Protein AF-A0A7K3LPP0-F1 (afdb_monomer_lite)

Organism: NCBI:txid89051

Radius of gyration: 18.56 Å; chains: 1; bounding box: 40×46×51 Å

Foldseek 3Di:
DALQLDDDDDDDDDDDDDPPDDDDDPLPDDPVNVVVLVVLCVVLVVPPPPVLVVLVVQLVVLVVVLVVLVPDDVVSDDPQCVNLSSLVNLVSSLSNLVSSLVSLCVSCPVLLPDPPVDPPSVVSNCSNVCSVVSCPPSAHNVRSVVCCCCRRVVHDDD

Sequence (158 aa):
MAMMICEERVASPDDGSRATGARGESVPFTPASTERLLALIRRLDGESDPVLRPHIARVVAAITALRAVSALTPGSWTHDLEPVAGSVGALVMTRAADAVADLAAAVLGDHAVIDFGDPDTIAWSEFILGVPVLHVVGCTDEFAHAAIAGRGLGLSQR

Structure (mmCIF, N/CA/C/O backbone):
data_AF-A0A7K3LPP0-F1
#
_entry.id   AF-A0A7K3LPP0-F1
#
loop_
_atom_site.group_PDB
_atom_site.id
_atom_site.type_symbol
_atom_site.label_atom_id
_atom_site.label_alt_id
_atom_site.label_comp_id
_atom_site.label_asym_id
_atom_site.label_entity_id
_atom_site.label_seq_id
_atom_site.pdbx_PDB_ins_code
_atom_site.Cartn_x
_atom_site.Cartn_y
_atom_site.Cartn_z
_atom_site.occupancy
_atom_site.B_iso_or_equiv
_atom_site.auth_seq_id
_atom_site.auth_comp_id
_atom_site.auth_asym_id
_atom_site.auth_atom_id
_atom_site.pdbx_PDB_model_num
ATOM 1 N N . MET A 1 1 ? 19.147 8.772 -1.586 1.00 28.00 1 MET A N 1
ATOM 2 C CA . MET A 1 1 ? 19.039 8.759 -3.058 1.00 28.00 1 MET A CA 1
ATOM 3 C C . MET A 1 1 ? 17.569 8.975 -3.371 1.00 28.00 1 MET A C 1
ATOM 5 O O . MET A 1 1 ? 16.772 8.116 -3.028 1.00 28.00 1 MET A O 1
ATOM 9 N N . ALA A 1 2 ? 17.193 10.182 -3.802 1.00 31.73 2 ALA A N 1
ATOM 10 C CA . ALA A 1 2 ? 15.795 10.543 -4.031 1.00 31.73 2 ALA A CA 1
ATOM 11 C C . ALA A 1 2 ? 15.280 9.775 -5.253 1.00 31.73 2 ALA A C 1
ATOM 13 O O . ALA A 1 2 ? 15.896 9.845 -6.315 1.00 31.73 2 ALA A O 1
ATOM 14 N N . MET A 1 3 ? 14.199 9.013 -5.084 1.00 37.81 3 MET A N 1
ATOM 15 C CA . MET A 1 3 ? 13.543 8.310 -6.180 1.00 37.81 3 MET A CA 1
ATOM 16 C C . MET A 1 3 ? 12.934 9.372 -7.100 1.00 37.81 3 MET A C 1
ATOM 18 O O . MET A 1 3 ? 11.985 10.057 -6.733 1.00 37.81 3 MET A O 1
ATOM 22 N N . MET A 1 4 ? 13.576 9.586 -8.246 1.00 42.19 4 MET A N 1
ATOM 23 C CA . MET A 1 4 ? 13.161 10.517 -9.288 1.00 42.19 4 MET A CA 1
ATOM 24 C C . MET A 1 4 ? 11.904 9.942 -9.942 1.00 42.19 4 MET A C 1
ATOM 26 O O . MET A 1 4 ? 11.967 8.958 -10.679 1.00 42.19 4 MET A O 1
ATOM 30 N N . ILE A 1 5 ? 10.748 10.493 -9.580 1.00 48.41 5 ILE A N 1
ATOM 31 C CA . ILE A 1 5 ? 9.448 10.063 -10.089 1.00 48.41 5 ILE A CA 1
ATOM 32 C C . ILE A 1 5 ? 9.335 10.612 -11.519 1.00 48.41 5 ILE A C 1
ATOM 34 O O . ILE A 1 5 ? 9.046 11.784 -11.710 1.00 48.41 5 ILE A O 1
ATOM 38 N N . CYS A 1 6 ? 9.648 9.751 -12.493 1.00 38.41 6 CYS A N 1
ATOM 39 C CA . CYS A 1 6 ? 9.496 9.932 -13.943 1.00 38.41 6 CYS A CA 1
ATOM 40 C C . CYS A 1 6 ? 10.299 11.072 -14.607 1.00 38.41 6 CYS A C 1
ATOM 42 O O . CYS A 1 6 ? 9.852 12.209 -14.679 1.00 38.41 6 CYS A O 1
ATOM 44 N N . GLU A 1 7 ? 11.454 10.751 -15.210 1.00 41.62 7 GLU A N 1
ATOM 45 C CA . GLU A 1 7 ? 12.106 11.644 -16.185 1.00 41.62 7 GLU A CA 1
ATOM 46 C C . GLU A 1 7 ? 11.516 11.431 -17.595 1.00 41.62 7 GLU A C 1
ATOM 48 O O . GLU A 1 7 ? 11.631 10.351 -18.181 1.00 41.62 7 GLU A O 1
ATOM 53 N N . GLU A 1 8 ? 10.929 12.492 -18.150 1.00 34.25 8 GLU A N 1
ATOM 54 C CA . GLU A 1 8 ? 10.811 12.739 -19.587 1.00 34.25 8 GLU A CA 1
ATOM 55 C C . GLU A 1 8 ? 11.900 13.758 -19.950 1.00 34.25 8 GLU A C 1
ATOM 57 O O . GLU A 1 8 ? 11.869 14.907 -19.512 1.00 34.25 8 GLU A O 1
ATOM 62 N N . ARG A 1 9 ? 12.922 13.338 -20.702 1.00 32.38 9 ARG A N 1
ATOM 63 C CA . ARG A 1 9 ? 13.971 14.248 -21.178 1.00 32.38 9 ARG A CA 1
ATOM 64 C C . ARG A 1 9 ? 13.560 14.829 -22.529 1.00 32.38 9 ARG A C 1
ATOM 66 O O . ARG A 1 9 ? 13.818 14.224 -23.566 1.00 32.38 9 ARG A O 1
ATOM 73 N N . VAL A 1 10 ? 12.984 16.028 -22.513 1.00 28.64 10 VAL A N 1
ATOM 74 C CA . VAL A 1 10 ? 12.969 16.944 -23.665 1.00 28.64 10 VAL A CA 1
ATOM 75 C C . VAL A 1 10 ? 13.752 18.198 -23.268 1.00 28.64 10 VAL A C 1
ATOM 77 O O . VAL A 1 10 ? 13.567 18.735 -22.181 1.00 28.64 10 VAL A O 1
ATOM 80 N N . ALA A 1 11 ? 14.703 18.615 -24.104 1.00 26.94 11 ALA A N 1
ATOM 81 C CA . ALA A 1 11 ? 15.704 19.626 -23.767 1.00 26.94 11 ALA A CA 1
ATOM 82 C C . ALA A 1 11 ? 15.381 21.051 -24.278 1.00 26.94 11 ALA A C 1
ATOM 84 O O . ALA A 1 11 ? 14.945 21.201 -25.418 1.00 26.94 11 ALA A O 1
ATOM 85 N N . SER A 1 12 ? 15.827 22.048 -23.482 1.00 25.77 12 SER A N 1
ATOM 86 C CA . SER A 1 12 ? 16.321 23.414 -23.832 1.00 25.77 12 SER A CA 1
ATOM 87 C C . SER A 1 12 ? 15.333 24.612 -23.806 1.00 25.77 12 SER A C 1
ATOM 89 O O . SER A 1 12 ? 14.141 24.396 -23.992 1.00 25.77 12 SER A O 1
ATOM 91 N N . PRO A 1 13 ? 15.809 25.885 -23.715 1.00 38.78 13 PRO A N 1
ATOM 92 C CA . PRO A 1 13 ? 16.423 26.581 -22.567 1.00 38.78 13 PRO A CA 1
ATOM 93 C C . PRO A 1 13 ? 15.629 27.858 -22.148 1.00 38.78 13 PRO A C 1
ATOM 95 O O . PRO A 1 13 ? 14.726 28.280 -22.856 1.00 38.78 13 PRO A O 1
ATOM 98 N N . ASP A 1 14 ? 16.029 28.492 -21.036 1.00 28.39 14 ASP A N 1
ATOM 99 C CA . ASP A 1 14 ? 15.500 29.740 -20.432 1.00 28.39 14 ASP A CA 1
ATOM 100 C C . ASP A 1 14 ? 14.102 29.692 -19.777 1.00 28.39 14 ASP A C 1
ATOM 102 O O . ASP A 1 14 ? 13.076 29.605 -20.437 1.00 28.39 14 ASP A O 1
ATOM 106 N N . ASP A 1 15 ? 14.066 29.814 -18.443 1.00 26.09 15 ASP A N 1
ATOM 107 C CA . ASP A 1 15 ? 13.510 30.981 -17.727 1.00 26.09 15 ASP A CA 1
ATOM 108 C C . ASP A 1 15 ? 13.587 30.744 -16.204 1.00 26.09 15 ASP A C 1
ATOM 110 O O . ASP A 1 15 ? 13.290 29.668 -15.675 1.0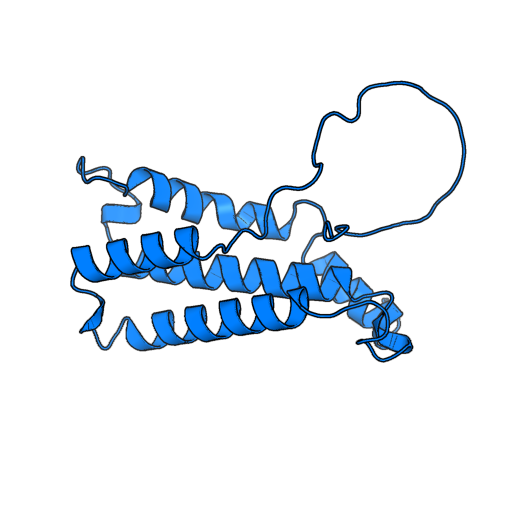0 26.09 15 ASP A O 1
ATOM 114 N N . GLY A 1 16 ? 14.034 31.762 -15.477 1.00 33.41 16 GLY A N 1
ATOM 115 C CA . GLY A 1 16 ? 14.128 31.749 -14.031 1.00 33.41 16 GLY A CA 1
ATOM 116 C C . GLY A 1 16 ? 12.773 32.010 -13.385 1.00 33.41 16 GLY A C 1
ATOM 117 O O . GLY A 1 16 ? 12.356 33.153 -13.252 1.00 33.41 16 GLY A O 1
ATOM 118 N N . SER A 1 17 ? 12.132 30.982 -12.833 1.00 26.88 17 SER A N 1
ATOM 119 C CA . SER A 1 17 ? 11.244 31.171 -11.680 1.00 26.88 17 SER A CA 1
ATOM 120 C C . SER A 1 17 ? 10.814 29.866 -11.025 1.00 26.88 17 SER A C 1
ATOM 122 O O . SER A 1 17 ? 10.214 29.002 -11.644 1.00 26.88 17 SER A O 1
ATOM 124 N N . ARG A 1 18 ? 11.052 29.811 -9.709 1.00 29.83 18 ARG A N 1
ATOM 125 C CA . ARG A 1 18 ? 10.233 29.126 -8.696 1.00 29.83 18 ARG A CA 1
ATOM 126 C C . ARG A 1 18 ? 9.806 27.684 -9.010 1.00 29.83 18 ARG A C 1
ATOM 128 O O . ARG A 1 18 ? 8.638 27.414 -9.253 1.00 29.83 18 ARG A O 1
ATOM 135 N N . ALA A 1 19 ? 10.721 26.745 -8.788 1.00 28.23 19 ALA A N 1
ATOM 136 C CA . ALA A 1 19 ? 10.367 25.371 -8.432 1.00 28.23 19 ALA A CA 1
ATOM 137 C C . ALA A 1 19 ? 10.707 25.120 -6.953 1.00 28.23 19 ALA A C 1
ATOM 139 O O . ALA A 1 19 ? 11.681 24.449 -6.615 1.00 28.23 19 ALA A O 1
ATOM 140 N N . THR A 1 20 ? 9.909 25.709 -6.058 1.00 28.50 20 THR A N 1
ATOM 141 C CA . THR A 1 20 ? 9.802 25.239 -4.672 1.00 28.50 20 THR A CA 1
ATOM 142 C C . THR A 1 20 ? 8.625 24.275 -4.632 1.00 28.50 20 THR A C 1
ATOM 144 O O . THR A 1 20 ? 7.484 24.691 -4.470 1.00 28.50 20 THR A O 1
ATOM 147 N N . GLY A 1 21 ? 8.895 22.993 -4.842 1.00 27.25 21 GLY A N 1
ATOM 148 C CA . GLY A 1 21 ? 7.895 21.935 -4.749 1.00 27.25 21 GLY A CA 1
ATOM 149 C C . GLY A 1 21 ? 8.521 20.600 -5.124 1.00 27.25 21 GLY A C 1
ATOM 150 O O . GLY A 1 21 ? 9.079 20.474 -6.205 1.00 27.25 21 GLY A O 1
ATOM 151 N N . ALA A 1 22 ? 8.461 19.635 -4.207 1.00 30.73 22 ALA A N 1
ATOM 152 C CA . ALA A 1 22 ? 8.915 18.252 -4.365 1.00 30.73 22 ALA A CA 1
ATOM 153 C C . ALA A 1 22 ? 10.437 18.036 -4.523 1.00 30.73 22 ALA A C 1
ATOM 155 O O . ALA A 1 22 ? 10.919 17.445 -5.487 1.00 30.73 22 ALA A O 1
ATOM 156 N N . ARG A 1 23 ? 11.219 18.428 -3.508 1.00 27.25 23 ARG A N 1
ATOM 157 C CA . ARG A 1 23 ? 12.529 17.804 -3.253 1.00 27.25 23 ARG A CA 1
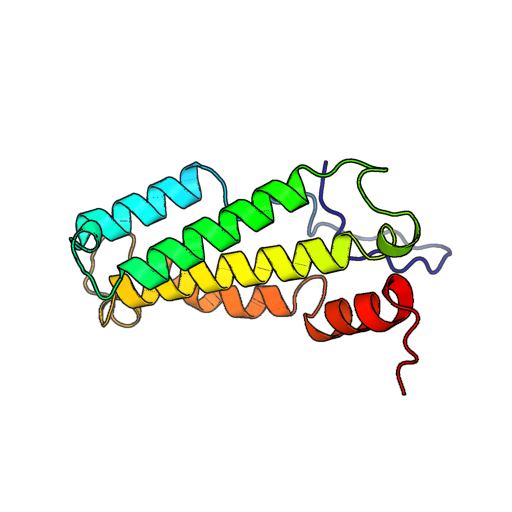ATOM 158 C C . ARG A 1 23 ? 12.439 16.901 -2.022 1.00 27.25 23 ARG A C 1
ATOM 160 O O . ARG A 1 23 ? 12.530 17.386 -0.905 1.00 27.25 23 ARG A O 1
ATOM 167 N N . GLY A 1 24 ? 12.336 15.593 -2.257 1.00 28.86 24 GLY A N 1
ATOM 168 C CA . GLY A 1 24 ? 12.842 14.573 -1.332 1.00 28.86 24 GLY A CA 1
ATOM 169 C C . GLY A 1 24 ? 12.018 14.292 -0.078 1.00 28.86 24 GLY A C 1
ATOM 170 O O . GLY A 1 24 ? 12.596 14.221 1.004 1.00 28.86 24 GLY A O 1
ATOM 171 N N . GLU A 1 25 ? 10.712 14.068 -0.207 1.00 35.78 25 GLU A N 1
ATOM 172 C CA . GLU A 1 25 ? 9.955 13.477 0.896 1.00 35.78 25 GLU A CA 1
ATOM 173 C C . GLU A 1 25 ? 10.295 11.982 1.000 1.00 35.78 25 GLU A C 1
ATOM 175 O O . GLU A 1 25 ? 10.376 11.261 0.003 1.00 35.78 25 GLU A O 1
ATOM 180 N N . SER A 1 26 ? 10.627 11.555 2.216 1.00 37.62 26 SER A N 1
ATOM 181 C CA . SER A 1 26 ? 10.983 10.185 2.583 1.00 37.62 26 SER A CA 1
ATOM 182 C C . SER A 1 26 ? 9.993 9.167 2.023 1.00 37.62 26 SER A C 1
ATOM 184 O O . SER A 1 26 ? 8.805 9.459 1.935 1.00 37.62 26 SER A O 1
ATOM 186 N N . VAL A 1 27 ? 10.468 7.951 1.728 1.00 49.53 27 VAL A N 1
ATOM 187 C CA . VAL A 1 27 ? 9.608 6.789 1.444 1.00 49.53 27 VAL A CA 1
ATOM 188 C C . VAL A 1 27 ? 8.398 6.814 2.397 1.00 49.53 27 VAL A C 1
ATOM 190 O O . VAL A 1 27 ? 8.628 6.864 3.609 1.00 49.53 27 VAL A O 1
ATOM 193 N N . PRO A 1 28 ? 7.143 6.776 1.902 1.00 60.25 28 PRO A N 1
ATOM 194 C CA . PRO A 1 28 ? 5.946 6.984 2.734 1.00 60.25 28 PRO A CA 1
ATOM 195 C C . PRO A 1 28 ? 5.789 5.958 3.873 1.00 60.25 28 PRO A C 1
ATOM 197 O O . PRO A 1 28 ? 5.029 6.156 4.819 1.00 60.25 28 PRO A O 1
ATOM 200 N N . PHE A 1 29 ? 6.577 4.882 3.844 1.00 74.50 29 PHE A N 1
ATOM 201 C CA . PHE A 1 29 ? 6.546 3.792 4.809 1.00 74.50 29 PHE A CA 1
ATOM 202 C C . PHE A 1 29 ? 7.891 3.648 5.528 1.00 74.50 29 PHE A C 1
ATOM 204 O O . PHE A 1 29 ? 8.731 2.807 5.196 1.00 74.50 29 PHE A O 1
ATOM 211 N N . THR A 1 30 ? 8.086 4.493 6.540 1.00 79.50 30 THR A N 1
ATOM 212 C CA . THR A 1 30 ? 9.214 4.417 7.481 1.00 79.50 30 THR A CA 1
ATOM 213 C C . THR A 1 30 ? 8.931 3.397 8.596 1.00 79.50 30 THR A C 1
ATOM 215 O O . THR A 1 30 ? 7.775 3.002 8.779 1.00 79.50 30 THR A O 1
ATOM 218 N N . PRO A 1 31 ? 9.942 2.977 9.387 1.00 83.75 31 PRO A N 1
ATOM 219 C CA . PRO A 1 31 ? 9.704 2.194 10.601 1.00 83.75 31 PRO A CA 1
ATOM 220 C C . PRO A 1 31 ? 8.664 2.836 11.533 1.00 83.75 31 PRO A C 1
ATOM 222 O O . PRO A 1 31 ? 7.757 2.149 11.995 1.00 83.75 31 PRO A O 1
ATOM 225 N N . ALA A 1 32 ? 8.708 4.162 11.697 1.00 85.25 32 ALA A N 1
ATOM 226 C CA . ALA A 1 32 ? 7.741 4.901 12.506 1.00 85.25 32 ALA A CA 1
ATOM 227 C C . ALA A 1 32 ? 6.306 4.796 11.955 1.00 85.25 32 ALA A C 1
ATOM 229 O O . ALA A 1 32 ? 5.364 4.593 12.720 1.00 85.25 32 ALA A O 1
ATOM 230 N N . SER A 1 33 ? 6.124 4.861 10.628 1.00 83.44 33 SER A N 1
ATOM 231 C CA . SER A 1 33 ? 4.810 4.658 9.996 1.00 83.44 33 SER A CA 1
ATOM 232 C C . SER A 1 33 ? 4.267 3.250 10.281 1.00 83.44 33 SER A C 1
ATOM 234 O O . SER A 1 33 ? 3.091 3.086 10.604 1.00 83.44 33 SER A O 1
ATOM 236 N N . THR A 1 34 ? 5.129 2.226 10.214 1.00 89.12 34 THR A N 1
ATOM 237 C CA . THR A 1 34 ? 4.732 0.840 10.520 1.00 89.12 34 THR A CA 1
ATOM 238 C C . THR A 1 34 ? 4.433 0.612 12.001 1.00 89.12 34 THR A C 1
ATOM 240 O O . THR A 1 34 ? 3.517 -0.139 12.327 1.00 89.12 34 THR A O 1
ATOM 243 N N . GLU A 1 35 ? 5.150 1.285 12.901 1.00 91.31 35 GLU A N 1
ATOM 244 C CA . GLU A 1 35 ? 4.884 1.242 14.343 1.00 91.31 35 GLU A CA 1
ATOM 245 C C . GLU A 1 35 ? 3.544 1.896 14.691 1.00 91.31 35 GLU A C 1
ATOM 247 O O . GLU A 1 35 ? 2.791 1.347 15.495 1.00 91.31 35 GLU A O 1
ATOM 252 N N . ARG A 1 36 ? 3.201 3.016 14.039 1.00 90.50 36 ARG A N 1
ATOM 253 C CA . ARG A 1 36 ? 1.897 3.674 14.216 1.00 90.50 36 ARG A CA 1
ATOM 254 C C . ARG A 1 36 ? 0.741 2.769 13.785 1.00 90.50 36 ARG A C 1
ATOM 256 O O . ARG A 1 36 ? -0.251 2.674 14.501 1.00 90.50 36 ARG A O 1
ATOM 263 N N . LEU A 1 37 ? 0.880 2.063 12.658 1.00 92.31 37 LEU A N 1
ATOM 264 C CA . LEU A 1 37 ? -0.124 1.096 12.196 1.00 92.31 37 LEU A CA 1
ATOM 265 C C . LEU A 1 37 ? -0.293 -0.061 13.188 1.00 92.31 37 LEU A C 1
ATOM 267 O O . LEU A 1 37 ? -1.411 -0.438 13.525 1.00 92.31 37 LEU A O 1
ATOM 271 N N . LEU A 1 38 ? 0.816 -0.600 13.699 1.00 93.50 38 LEU A N 1
ATOM 272 C CA . LEU A 1 38 ? 0.782 -1.651 14.714 1.00 93.50 38 LEU A CA 1
ATOM 273 C C . LEU A 1 38 ? 0.110 -1.173 16.009 1.00 93.50 38 LEU A C 1
ATOM 275 O O . LEU A 1 38 ? -0.663 -1.918 16.611 1.00 93.50 38 LEU A O 1
ATOM 279 N N . ALA A 1 39 ? 0.373 0.068 16.426 1.00 92.44 39 ALA A N 1
ATOM 280 C CA . ALA A 1 39 ? -0.274 0.668 17.586 1.00 92.44 39 ALA A CA 1
ATOM 281 C C . ALA A 1 39 ? -1.796 0.787 17.398 1.00 92.44 39 ALA A C 1
ATOM 283 O O . ALA A 1 39 ? -2.538 0.464 18.326 1.00 92.44 39 ALA A O 1
ATOM 284 N N . LEU A 1 40 ? -2.263 1.172 16.202 1.00 91.81 40 LEU A N 1
ATOM 285 C CA . LEU A 1 40 ? -3.690 1.190 15.863 1.00 91.81 40 LEU A CA 1
ATOM 286 C C . LEU A 1 40 ? -4.312 -0.211 15.970 1.00 91.81 40 LEU A C 1
ATOM 288 O O . LEU A 1 40 ? -5.313 -0.376 16.665 1.00 91.81 40 LEU A O 1
ATOM 29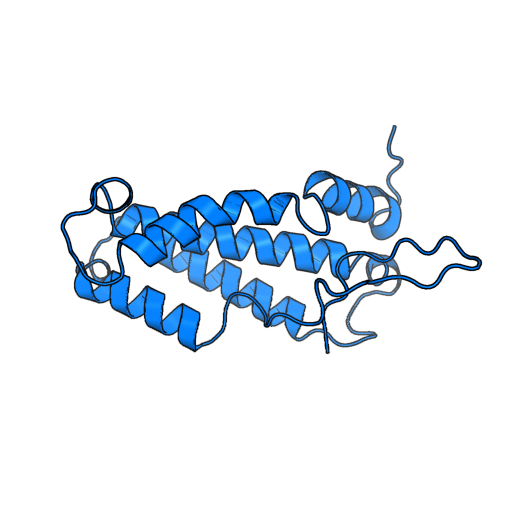2 N N . ILE A 1 41 ? -3.692 -1.214 15.333 1.00 93.88 41 ILE A N 1
ATOM 293 C CA . ILE A 1 41 ? -4.172 -2.607 15.335 1.00 93.88 41 ILE A CA 1
ATOM 294 C C . ILE A 1 41 ? -4.289 -3.136 16.767 1.00 93.88 41 ILE A C 1
ATOM 296 O O . ILE A 1 41 ? -5.300 -3.735 17.117 1.00 93.88 41 ILE A O 1
ATOM 300 N N . ARG A 1 42 ? -3.281 -2.896 17.610 1.00 93.12 42 ARG A N 1
ATOM 301 C CA . ARG A 1 42 ? -3.285 -3.335 19.015 1.00 93.12 42 ARG A CA 1
ATOM 302 C C . ARG A 1 42 ? -4.343 -2.643 19.848 1.00 93.12 42 ARG A C 1
ATOM 304 O O . ARG A 1 42 ? -5.006 -3.293 20.642 1.00 93.12 42 ARG A O 1
ATOM 311 N N . ARG A 1 43 ? -4.478 -1.326 19.690 1.00 90.50 43 ARG A N 1
ATOM 312 C CA . ARG A 1 43 ? -5.429 -0.528 20.468 1.00 90.50 43 ARG A CA 1
ATOM 313 C C . ARG A 1 43 ? -6.874 -0.975 20.249 1.00 90.50 43 ARG A C 1
ATOM 315 O O . ARG A 1 43 ? -7.679 -0.835 21.159 1.00 90.50 43 ARG A O 1
ATOM 322 N N . LEU A 1 44 ? -7.177 -1.477 19.056 1.00 90.06 44 LEU A N 1
ATOM 323 C CA . LEU A 1 44 ? -8.501 -1.958 18.667 1.00 90.06 44 LEU A CA 1
ATOM 324 C C . LEU A 1 44 ? -8.578 -3.497 18.642 1.00 90.06 44 LEU A C 1
ATOM 326 O O . LEU A 1 44 ? -9.444 -4.056 17.980 1.00 90.06 44 LEU A O 1
ATOM 330 N N . ASP A 1 45 ? -7.657 -4.179 19.338 1.00 89.56 45 ASP A N 1
ATOM 331 C CA . ASP A 1 45 ? -7.604 -5.642 19.502 1.00 89.56 45 ASP A CA 1
ATOM 332 C C . ASP A 1 45 ? -7.580 -6.462 18.189 1.00 89.56 45 ASP A C 1
ATOM 334 O O . ASP A 1 45 ? -7.856 -7.665 18.163 1.00 89.56 45 ASP A O 1
ATOM 338 N N . GLY A 1 46 ? -7.158 -5.843 17.085 1.00 90.44 46 GLY A N 1
ATOM 339 C CA . GLY A 1 46 ? -7.177 -6.434 15.748 1.00 90.44 46 GLY A CA 1
ATOM 340 C C . GLY A 1 46 ? -6.128 -7.526 15.498 1.00 90.44 46 GLY A C 1
ATOM 341 O O . GLY A 1 46 ? -6.218 -8.247 14.507 1.00 90.44 46 GLY A O 1
ATOM 342 N N . GLU A 1 47 ? -5.134 -7.700 16.379 1.00 89.75 47 GLU A N 1
ATOM 343 C CA . GLU A 1 47 ? -4.079 -8.720 16.202 1.00 89.75 47 GLU A CA 1
ATOM 344 C C . GLU A 1 47 ? -4.624 -10.156 16.259 1.00 89.75 47 GLU A C 1
ATOM 346 O O . GLU A 1 47 ? -4.100 -11.064 15.603 1.00 89.75 47 GLU A O 1
ATOM 351 N N . SER A 1 48 ? -5.678 -10.366 17.050 1.00 88.88 48 SER A N 1
ATOM 352 C CA . SER A 1 48 ? -6.297 -11.681 17.230 1.00 88.88 48 SER A CA 1
ATOM 353 C C . SER A 1 48 ? -7.442 -11.938 16.251 1.00 88.88 48 SER A C 1
ATOM 355 O O . SER A 1 48 ? -7.922 -13.071 16.175 1.00 88.88 48 SER A O 1
ATOM 357 N N . ASP A 1 49 ? -7.851 -10.927 15.479 1.00 93.88 49 ASP A N 1
ATOM 358 C CA . ASP A 1 49 ? -8.973 -11.030 14.555 1.00 93.88 49 ASP A CA 1
ATOM 359 C C . ASP A 1 49 ? -8.582 -11.836 13.294 1.00 93.88 49 ASP A C 1
ATOM 361 O O . ASP A 1 49 ? -7.735 -11.407 12.495 1.00 93.88 49 ASP A O 1
ATOM 365 N N . PRO A 1 50 ? -9.189 -13.018 13.060 1.00 94.62 50 PRO A N 1
ATOM 366 C CA . PRO A 1 50 ? -8.915 -13.808 11.864 1.00 94.62 50 PRO A CA 1
ATOM 367 C C . PRO A 1 50 ? -9.312 -13.101 10.557 1.00 94.62 50 PRO A C 1
ATOM 369 O O . PRO A 1 50 ? -8.737 -13.431 9.517 1.00 94.62 50 PRO A O 1
ATOM 372 N N . VAL A 1 51 ? -10.238 -12.137 10.586 1.00 94.81 51 VAL A N 1
ATOM 373 C CA . VAL A 1 51 ? -10.664 -11.344 9.417 1.00 94.81 51 VAL A CA 1
ATOM 374 C C . VAL A 1 51 ? -9.586 -10.337 9.002 1.00 94.81 51 VAL A C 1
ATOM 376 O O . VAL A 1 51 ? -9.396 -10.072 7.809 1.00 94.81 51 VAL A O 1
ATOM 379 N N . LEU A 1 52 ? -8.817 -9.819 9.962 1.00 96.12 52 LEU A N 1
ATOM 380 C CA . LEU A 1 52 ? -7.737 -8.865 9.702 1.00 96.12 52 LEU A CA 1
ATOM 381 C C . LEU A 1 52 ? -6.430 -9.544 9.275 1.00 96.12 52 LEU A C 1
ATOM 383 O O . LEU A 1 52 ? -5.624 -8.922 8.581 1.00 96.12 52 LEU A O 1
ATOM 387 N N . ARG A 1 53 ? -6.221 -10.835 9.579 1.00 94.88 53 ARG A N 1
ATOM 388 C CA . ARG A 1 53 ? -4.991 -11.564 9.192 1.00 94.88 53 ARG A CA 1
ATOM 389 C C . ARG A 1 53 ? -4.621 -11.453 7.704 1.00 94.88 53 ARG A C 1
ATOM 391 O O . ARG A 1 53 ? -3.455 -11.173 7.425 1.00 94.88 53 ARG A O 1
ATOM 398 N N . PRO A 1 54 ? -5.539 -11.633 6.732 1.00 95.81 54 PRO A N 1
ATOM 399 C CA . PRO A 1 54 ? -5.213 -11.448 5.318 1.00 95.81 54 PRO A CA 1
ATOM 400 C C . PRO A 1 54 ? -4.815 -10.010 4.962 1.00 95.81 54 PRO A C 1
ATOM 402 O O . PRO A 1 54 ? -3.984 -9.814 4.079 1.00 95.81 54 PRO A O 1
ATOM 405 N N . HIS A 1 55 ? -5.392 -9.010 5.634 1.00 96.50 55 HIS A N 1
ATOM 406 C CA . HIS A 1 55 ? -5.064 -7.596 5.432 1.00 96.50 55 HIS A CA 1
ATOM 407 C C . HIS A 1 55 ? -3.662 -7.287 5.970 1.00 96.50 55 HIS A C 1
ATOM 409 O O . HIS A 1 55 ? -2.836 -6.716 5.260 1.00 96.50 55 HIS A O 1
ATOM 415 N N . ILE A 1 56 ? -3.344 -7.784 7.170 1.00 96.00 56 ILE A N 1
ATOM 416 C CA . ILE A 1 56 ? -2.001 -7.706 7.760 1.00 96.00 56 ILE A CA 1
ATOM 417 C C . ILE A 1 56 ? -0.968 -8.372 6.839 1.00 96.00 56 ILE A C 1
ATOM 419 O O . ILE A 1 56 ? 0.076 -7.788 6.551 1.00 96.00 56 ILE A O 1
ATOM 423 N N . ALA A 1 57 ? -1.266 -9.566 6.317 1.00 96.56 57 ALA A N 1
ATOM 424 C CA . ALA A 1 57 ? -0.376 -10.263 5.390 1.00 96.56 57 ALA A CA 1
ATOM 425 C C . ALA A 1 57 ? -0.141 -9.468 4.091 1.00 96.56 57 ALA A C 1
ATOM 427 O O . ALA A 1 57 ? 0.998 -9.389 3.625 1.00 96.56 57 ALA A O 1
ATOM 428 N N . ARG A 1 58 ? -1.188 -8.839 3.534 1.00 97.38 58 ARG A N 1
ATOM 429 C CA . ARG A 1 58 ? -1.077 -7.954 2.361 1.00 97.38 58 ARG A CA 1
ATOM 430 C C . ARG A 1 58 ? -0.164 -6.759 2.634 1.00 97.38 58 ARG A C 1
ATOM 432 O O . ARG A 1 58 ? 0.729 -6.503 1.829 1.00 97.38 58 ARG A O 1
ATOM 439 N N . VAL A 1 59 ? -0.317 -6.092 3.779 1.00 96.50 59 VAL A N 1
ATOM 440 C CA . VAL A 1 59 ? 0.558 -4.977 4.188 1.00 96.50 59 VAL A CA 1
ATOM 441 C C . VAL A 1 59 ? 2.011 -5.423 4.313 1.00 96.50 59 VAL A C 1
ATOM 443 O O . VAL A 1 59 ? 2.903 -4.780 3.759 1.00 96.50 59 VAL A O 1
ATOM 446 N N . VAL A 1 60 ? 2.266 -6.544 4.995 1.00 95.56 60 VAL A N 1
ATOM 447 C CA . VAL A 1 60 ? 3.628 -7.078 5.156 1.00 95.56 60 VAL A CA 1
ATOM 448 C C . VAL A 1 60 ? 4.257 -7.372 3.794 1.00 95.56 60 VAL A C 1
ATOM 450 O O . VAL A 1 60 ? 5.396 -6.966 3.549 1.00 95.56 60 VAL A O 1
ATOM 453 N N . ALA A 1 61 ? 3.520 -8.025 2.893 1.00 97.25 61 ALA A N 1
ATOM 454 C CA . ALA A 1 61 ? 3.996 -8.332 1.549 1.00 97.25 61 ALA A CA 1
ATOM 455 C C . ALA A 1 61 ? 4.296 -7.058 0.742 1.00 97.25 61 ALA A C 1
ATOM 457 O O . ALA A 1 61 ? 5.377 -6.944 0.162 1.00 97.25 61 ALA A O 1
ATOM 458 N N . ALA A 1 62 ? 3.387 -6.080 0.750 1.00 96.38 62 ALA A N 1
ATOM 459 C CA . ALA A 1 62 ? 3.534 -4.850 -0.023 1.00 96.38 62 ALA A CA 1
ATOM 460 C C . ALA A 1 62 ? 4.695 -3.975 0.483 1.00 96.38 62 ALA A C 1
ATOM 462 O O . ALA A 1 62 ? 5.519 -3.522 -0.312 1.00 96.38 62 ALA A O 1
ATOM 463 N N . ILE A 1 63 ? 4.843 -3.813 1.803 1.00 94.19 63 ILE A N 1
ATOM 464 C CA . ILE A 1 63 ? 5.975 -3.078 2.394 1.00 94.19 63 ILE A CA 1
ATOM 465 C C . ILE A 1 63 ? 7.298 -3.807 2.138 1.00 94.19 63 ILE A C 1
ATOM 467 O O . ILE A 1 63 ? 8.318 -3.166 1.880 1.00 94.19 63 ILE A O 1
ATOM 471 N N . THR A 1 64 ? 7.303 -5.141 2.178 1.00 94.94 64 THR A N 1
ATOM 472 C CA . THR A 1 64 ? 8.496 -5.935 1.847 1.00 94.94 64 THR A CA 1
ATOM 473 C C . THR A 1 64 ? 8.905 -5.727 0.393 1.00 94.94 64 THR A C 1
ATOM 475 O O . THR A 1 64 ? 10.076 -5.460 0.126 1.00 94.94 64 THR A O 1
ATOM 478 N N . ALA A 1 65 ? 7.949 -5.774 -0.538 1.00 95.12 65 ALA A N 1
ATOM 479 C CA . ALA A 1 65 ? 8.200 -5.507 -1.949 1.00 95.12 65 ALA A CA 1
ATOM 480 C C . ALA A 1 65 ? 8.724 -4.079 -2.169 1.00 95.12 65 ALA A C 1
ATOM 482 O O . ALA A 1 65 ? 9.724 -3.892 -2.860 1.00 95.12 65 ALA A O 1
ATOM 483 N N . LEU A 1 66 ? 8.120 -3.082 -1.515 1.00 93.12 66 LEU A N 1
ATOM 484 C CA . LEU A 1 66 ? 8.573 -1.694 -1.592 1.00 93.12 66 LEU A CA 1
ATOM 485 C C . LEU A 1 66 ? 10.005 -1.526 -1.086 1.00 93.12 66 LEU A C 1
ATOM 487 O O . LEU A 1 66 ? 10.813 -0.864 -1.739 1.00 93.12 66 LEU A O 1
ATOM 491 N N . ARG A 1 67 ? 10.340 -2.141 0.052 1.00 91.38 67 ARG A N 1
ATOM 492 C CA . ARG A 1 67 ? 11.704 -2.125 0.600 1.00 91.38 67 ARG A CA 1
ATOM 493 C C . ARG A 1 67 ? 12.693 -2.801 -0.341 1.00 91.38 67 ARG A C 1
ATOM 495 O O . ARG A 1 67 ? 13.776 -2.264 -0.541 1.00 91.38 67 ARG A O 1
ATOM 502 N N . ALA A 1 68 ? 12.316 -3.932 -0.936 1.00 92.38 68 ALA A N 1
ATOM 503 C CA . ALA A 1 68 ? 13.154 -4.639 -1.896 1.00 92.38 68 ALA A CA 1
ATOM 504 C C . ALA A 1 68 ? 13.441 -3.775 -3.132 1.00 92.38 68 ALA A C 1
ATOM 506 O O . ALA A 1 68 ? 14.601 -3.604 -3.490 1.00 92.38 68 ALA A O 1
ATOM 507 N N . VAL A 1 69 ? 12.411 -3.163 -3.728 1.00 89.88 69 VAL A N 1
ATOM 508 C CA . VAL A 1 69 ? 12.568 -2.267 -4.888 1.00 89.88 69 VAL A CA 1
ATOM 509 C C . VAL A 1 69 ? 13.375 -1.018 -4.530 1.00 89.88 69 VAL A C 1
ATOM 511 O O . VAL A 1 69 ? 14.258 -0.622 -5.284 1.00 89.88 69 VAL A O 1
ATOM 514 N N . SER A 1 70 ? 13.138 -0.433 -3.355 1.00 87.38 70 SER A N 1
ATOM 515 C CA . SER A 1 70 ? 13.860 0.762 -2.886 1.00 87.38 70 SER A CA 1
ATOM 516 C C . SER A 1 70 ? 15.335 0.497 -2.563 1.00 87.38 70 SER A C 1
ATOM 518 O O . SER A 1 70 ? 16.130 1.434 -2.521 1.00 87.38 70 SER A O 1
ATOM 520 N N . ALA A 1 71 ? 15.703 -0.760 -2.305 1.00 89.62 71 ALA A N 1
ATOM 521 C CA . ALA A 1 71 ? 17.078 -1.168 -2.038 1.00 89.62 71 ALA A CA 1
ATOM 522 C C . ALA A 1 71 ? 17.890 -1.440 -3.317 1.00 89.62 71 ALA A C 1
ATOM 524 O O . ALA A 1 71 ? 19.105 -1.624 -3.229 1.00 89.62 71 ALA A O 1
ATOM 525 N N . LEU A 1 72 ? 17.249 -1.467 -4.492 1.00 87.25 72 LEU A N 1
ATOM 526 C CA . LEU A 1 72 ? 17.937 -1.669 -5.765 1.00 87.25 72 LEU A CA 1
ATOM 527 C C . LEU A 1 72 ? 18.842 -0.471 -6.081 1.00 87.25 72 LEU A C 1
ATOM 529 O O . LEU A 1 72 ? 18.449 0.691 -5.971 1.00 87.25 72 LEU A O 1
ATOM 533 N N . THR A 1 73 ? 20.067 -0.764 -6.501 1.00 84.81 73 THR A N 1
ATOM 534 C CA . THR A 1 73 ? 21.065 0.225 -6.926 1.00 84.81 73 THR A CA 1
ATOM 535 C C . THR A 1 73 ? 21.168 0.271 -8.455 1.00 84.81 73 THR A C 1
ATOM 537 O O . THR A 1 73 ? 20.710 -0.666 -9.121 1.00 84.81 73 THR A O 1
ATOM 540 N N . PRO A 1 74 ? 21.771 1.323 -9.049 1.00 80.44 74 PRO A N 1
ATOM 541 C CA . PRO A 1 74 ? 22.075 1.336 -10.482 1.00 80.44 74 PRO A CA 1
ATOM 542 C C . PRO A 1 74 ? 22.794 0.047 -10.912 1.00 80.44 74 PRO A C 1
ATOM 544 O O . PRO A 1 74 ? 23.710 -0.405 -10.220 1.00 80.44 74 PRO A O 1
ATOM 547 N N . GLY A 1 75 ? 22.347 -0.571 -12.008 1.00 81.81 75 GLY A N 1
ATOM 548 C CA . GLY A 1 75 ? 22.831 -1.885 -12.458 1.00 81.81 75 GLY A CA 1
ATOM 549 C C . GLY A 1 75 ? 22.214 -3.116 -11.770 1.00 81.81 75 GLY A C 1
ATOM 550 O O . GLY A 1 75 ? 22.558 -4.236 -12.134 1.00 81.81 75 GLY A O 1
ATOM 551 N N . SER A 1 76 ? 21.292 -2.950 -10.809 1.00 87.06 76 SER A N 1
ATOM 552 C CA . SER A 1 76 ? 20.520 -4.079 -10.243 1.00 87.06 76 SER A CA 1
ATOM 553 C C . SER A 1 76 ? 19.421 -4.589 -11.183 1.00 87.06 76 SER A C 1
ATOM 555 O O . SER A 1 76 ? 18.910 -5.693 -11.003 1.00 87.06 76 SER A O 1
ATOM 557 N N . TRP A 1 77 ? 19.030 -3.777 -12.164 1.00 84.38 77 TRP A N 1
ATOM 558 C CA . TRP A 1 77 ? 18.023 -4.115 -13.162 1.00 84.38 77 TRP A CA 1
ATOM 559 C C . TRP A 1 77 ? 18.685 -4.783 -14.366 1.00 84.38 77 TRP A C 1
ATOM 561 O O . TRP A 1 77 ? 19.813 -4.450 -14.730 1.00 84.38 77 TRP A O 1
ATOM 571 N N . THR A 1 78 ? 17.977 -5.703 -15.024 1.00 77.56 78 THR A N 1
ATOM 572 C CA . THR A 1 78 ? 18.368 -6.108 -16.378 1.00 77.56 78 THR A CA 1
ATOM 573 C C . THR A 1 78 ? 18.321 -4.872 -17.277 1.00 77.56 78 THR A C 1
ATOM 575 O O . THR A 1 78 ? 17.433 -4.035 -17.117 1.00 77.56 78 THR A O 1
ATOM 578 N N . HIS A 1 79 ? 19.275 -4.744 -18.204 1.00 67.44 79 HIS A N 1
ATOM 579 C CA . HIS A 1 79 ? 19.472 -3.520 -18.996 1.00 67.44 79 HIS A CA 1
ATOM 580 C C . HIS A 1 79 ? 18.173 -3.011 -19.658 1.00 67.44 79 HIS A C 1
ATOM 582 O O . HIS A 1 79 ? 17.930 -1.810 -19.714 1.00 67.44 79 HIS A O 1
ATOM 588 N N . ASP A 1 80 ? 17.292 -3.921 -20.077 1.00 76.56 80 ASP A N 1
ATOM 589 C CA . ASP A 1 80 ? 16.033 -3.581 -20.751 1.00 76.56 80 ASP A CA 1
ATOM 590 C C . ASP A 1 80 ? 14.952 -3.001 -19.813 1.00 76.56 80 ASP A C 1
ATOM 592 O O . ASP A 1 80 ? 14.020 -2.345 -20.272 1.00 76.56 80 ASP A O 1
ATOM 596 N N . LEU A 1 81 ? 15.066 -3.197 -18.493 1.00 82.69 81 LEU A N 1
ATOM 597 C CA . LEU A 1 81 ? 14.091 -2.718 -17.500 1.00 82.69 81 LEU A CA 1
ATOM 598 C C . LEU A 1 81 ? 14.566 -1.497 -16.705 1.00 82.69 81 LEU A C 1
ATOM 600 O O . LEU A 1 81 ? 13.751 -0.823 -16.074 1.00 82.69 81 LEU A O 1
ATOM 604 N N . GLU A 1 82 ? 15.858 -1.173 -16.749 1.00 87.62 82 GLU A N 1
ATOM 605 C CA . GLU A 1 82 ? 16.410 0.004 -16.068 1.00 87.62 82 GLU A CA 1
ATOM 606 C C . GLU A 1 82 ? 15.683 1.320 -16.437 1.00 87.62 82 GLU A C 1
ATOM 608 O O . GLU A 1 82 ? 15.339 2.074 -15.521 1.00 87.62 82 GLU A O 1
ATOM 613 N N . PRO A 1 83 ? 15.308 1.583 -17.711 1.00 87.25 83 PRO A N 1
ATOM 614 C CA . PRO A 1 83 ? 14.581 2.803 -18.087 1.00 87.25 83 PRO A CA 1
ATOM 615 C C . PRO A 1 83 ? 13.175 2.939 -17.479 1.00 87.25 83 PRO A C 1
ATOM 617 O O . PRO A 1 83 ? 12.592 4.027 -17.528 1.00 87.25 83 PRO A O 1
ATOM 620 N N . VAL A 1 84 ? 12.605 1.851 -16.946 1.00 90.81 84 VAL A N 1
ATOM 621 C CA . VAL A 1 84 ? 11.259 1.814 -16.344 1.00 90.81 84 VAL A CA 1
ATOM 622 C C . VAL A 1 84 ? 11.284 1.543 -14.837 1.00 90.81 84 VAL A C 1
ATOM 624 O O . VAL A 1 84 ? 10.225 1.429 -14.220 1.00 90.81 84 VAL A O 1
ATOM 627 N N . ALA A 1 85 ? 12.468 1.509 -14.214 1.00 89.44 85 ALA A N 1
ATOM 628 C CA . ALA A 1 85 ? 12.631 1.259 -12.780 1.00 89.44 85 ALA A CA 1
ATOM 629 C C . ALA A 1 85 ? 11.810 2.227 -11.906 1.00 89.44 85 ALA A C 1
ATOM 631 O O . ALA A 1 85 ? 11.180 1.810 -10.934 1.00 89.44 85 ALA A O 1
ATOM 632 N N . GLY A 1 86 ? 11.750 3.510 -12.284 1.00 88.00 86 GLY A N 1
ATOM 633 C CA . GLY A 1 86 ? 10.936 4.513 -11.587 1.00 88.00 86 GLY A CA 1
ATOM 634 C C . GLY A 1 86 ? 9.431 4.225 -11.656 1.00 88.00 86 GLY A C 1
ATOM 635 O O . GLY A 1 86 ? 8.739 4.359 -10.650 1.00 88.00 86 GLY A O 1
ATOM 636 N N . SER A 1 87 ? 8.934 3.762 -12.808 1.00 91.44 87 SER A N 1
ATOM 637 C CA . SER A 1 87 ? 7.528 3.371 -12.992 1.00 91.44 87 SER A CA 1
ATOM 638 C C . SER A 1 87 ? 7.167 2.142 -12.155 1.00 91.44 87 SER A C 1
ATOM 640 O O . SER A 1 87 ? 6.108 2.114 -11.534 1.00 91.44 87 SER A O 1
ATOM 642 N N . VAL A 1 88 ? 8.064 1.152 -12.067 1.00 92.00 88 VAL A N 1
ATOM 643 C CA . VAL A 1 88 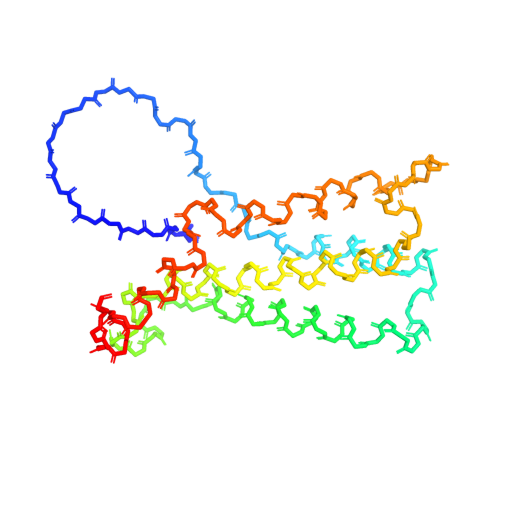? 7.875 -0.001 -11.170 1.00 92.00 88 VAL A CA 1
ATOM 644 C C . VAL A 1 88 ? 7.871 0.448 -9.707 1.00 92.00 88 VAL A C 1
ATOM 646 O O . VAL A 1 88 ? 7.001 0.035 -8.943 1.00 92.00 88 VAL A O 1
ATOM 649 N N . GLY A 1 89 ? 8.802 1.324 -9.320 1.00 91.38 89 GLY A N 1
ATOM 650 C CA . GLY A 1 89 ? 8.862 1.883 -7.970 1.00 91.38 89 GLY A CA 1
ATOM 651 C C . GLY A 1 89 ? 7.581 2.617 -7.570 1.00 91.38 89 GLY A C 1
ATOM 652 O O . GLY A 1 89 ? 7.075 2.389 -6.473 1.00 91.38 89 GLY A O 1
ATOM 653 N N . ALA A 1 90 ? 7.029 3.443 -8.463 1.00 90.50 90 ALA A N 1
ATOM 654 C CA . ALA A 1 90 ? 5.766 4.145 -8.235 1.00 90.50 90 ALA A CA 1
ATOM 655 C C . ALA A 1 90 ? 4.604 3.163 -7.999 1.00 90.50 90 ALA A C 1
ATOM 657 O O . ALA A 1 90 ? 3.944 3.242 -6.969 1.00 90.50 90 ALA A O 1
ATOM 658 N N . LEU A 1 91 ? 4.438 2.169 -8.877 1.00 94.56 91 LEU A N 1
ATOM 659 C CA . LEU A 1 91 ? 3.377 1.157 -8.777 1.00 94.56 91 LEU A CA 1
ATOM 660 C C . LEU A 1 91 ? 3.488 0.243 -7.549 1.00 94.56 91 LEU A C 1
ATOM 662 O O . LEU A 1 91 ? 2.494 -0.327 -7.095 1.00 94.56 91 LEU A O 1
ATOM 666 N N . VAL A 1 92 ? 4.702 0.007 -7.052 1.00 94.38 92 VAL A N 1
ATOM 667 C CA . VAL A 1 92 ? 4.915 -0.759 -5.815 1.00 94.38 92 VAL A CA 1
ATOM 668 C C . VAL A 1 92 ? 4.637 0.115 -4.592 1.00 94.38 92 VAL A C 1
ATOM 670 O O . VAL A 1 92 ? 4.094 -0.378 -3.604 1.00 94.38 92 VAL A O 1
ATOM 673 N N . MET A 1 93 ? 4.964 1.408 -4.660 1.00 92.81 93 MET A N 1
ATOM 674 C CA . MET A 1 93 ? 4.644 2.374 -3.612 1.00 92.81 93 MET A CA 1
ATOM 675 C C . MET A 1 93 ? 3.131 2.551 -3.455 1.00 92.81 93 MET A C 1
ATOM 677 O O . MET A 1 93 ? 2.646 2.415 -2.331 1.00 92.81 93 MET A O 1
ATOM 681 N N . THR A 1 94 ? 2.389 2.777 -4.546 1.00 94.06 94 THR A N 1
ATOM 682 C CA . THR A 1 94 ? 0.927 2.967 -4.495 1.00 94.06 94 THR A CA 1
ATOM 683 C C . THR A 1 94 ? 0.229 1.728 -3.942 1.00 94.06 94 THR A C 1
ATOM 685 O O . THR A 1 94 ? -0.518 1.833 -2.976 1.00 94.06 94 THR A O 1
ATOM 688 N N . ARG A 1 95 ? 0.611 0.524 -4.394 1.00 95.31 95 ARG A N 1
ATOM 689 C CA . ARG A 1 95 ? 0.106 -0.742 -3.820 1.00 95.31 95 ARG A CA 1
ATOM 690 C C . ARG A 1 95 ? 0.388 -0.913 -2.325 1.00 95.31 95 ARG A C 1
ATOM 692 O O . ARG A 1 95 ? -0.402 -1.539 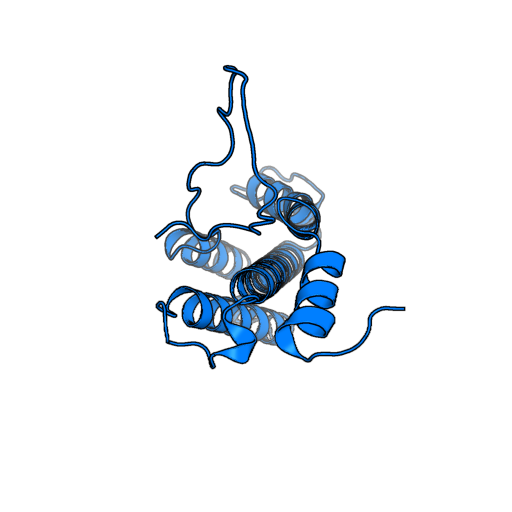-1.620 1.00 95.31 95 ARG A O 1
ATOM 699 N N . ALA A 1 96 ? 1.529 -0.430 -1.833 1.00 95.44 96 ALA A N 1
ATOM 700 C CA . ALA A 1 96 ? 1.822 -0.457 -0.402 1.00 95.44 96 ALA A CA 1
ATOM 701 C C . ALA A 1 96 ? 0.944 0.532 0.372 1.00 95.44 96 ALA A C 1
ATOM 703 O O . ALA A 1 96 ? 0.489 0.196 1.466 1.00 95.44 96 ALA A O 1
ATOM 704 N N . ALA A 1 97 ? 0.671 1.705 -0.203 1.00 94.50 97 ALA A N 1
ATOM 705 C CA . ALA A 1 97 ? -0.244 2.679 0.375 1.00 94.50 97 ALA A CA 1
ATOM 706 C C . ALA A 1 97 ? -1.681 2.164 0.439 1.00 94.50 97 ALA A C 1
ATOM 708 O O . ALA A 1 97 ? -2.277 2.231 1.514 1.00 94.50 97 ALA A O 1
ATOM 709 N N . ASP A 1 98 ? -2.172 1.550 -0.638 1.00 96.44 98 ASP A N 1
ATOM 710 C CA . ASP A 1 98 ? -3.487 0.903 -0.678 1.00 96.44 98 ASP A CA 1
ATOM 711 C C . ASP A 1 98 ? -3.625 -0.148 0.415 1.00 96.44 98 ASP A C 1
ATOM 713 O O . ASP A 1 98 ? -4.557 -0.109 1.210 1.00 96.44 98 ASP A O 1
ATOM 717 N N . ALA A 1 99 ? -2.654 -1.061 0.520 1.00 97.12 99 ALA A N 1
ATOM 718 C CA . ALA A 1 99 ? -2.715 -2.123 1.516 1.00 97.12 99 ALA A CA 1
ATOM 719 C C . ALA A 1 99 ? -2.778 -1.566 2.950 1.00 97.12 99 ALA A C 1
ATOM 721 O O . ALA A 1 99 ? -3.487 -2.117 3.796 1.00 97.12 99 ALA A O 1
ATOM 722 N N . VAL A 1 100 ? -2.031 -0.493 3.237 1.00 96.31 100 VAL A N 1
ATOM 723 C CA . VAL A 1 100 ? -2.043 0.161 4.554 1.00 96.31 100 VAL A CA 1
ATOM 724 C C . VAL A 1 100 ? -3.369 0.878 4.798 1.00 96.31 100 VAL A C 1
ATOM 726 O O . VAL A 1 100 ? -3.909 0.750 5.896 1.00 96.31 100 VAL A O 1
ATOM 729 N N . ALA A 1 101 ? -3.908 1.589 3.804 1.00 95.31 101 ALA A N 1
ATOM 730 C CA . ALA A 1 101 ? -5.198 2.266 3.915 1.00 95.31 101 ALA A CA 1
ATOM 731 C C . ALA A 1 101 ? -6.342 1.267 4.110 1.00 95.31 101 ALA A C 1
ATOM 733 O O . ALA A 1 101 ? -7.150 1.451 5.017 1.00 95.31 101 ALA A O 1
ATOM 734 N N . ASP A 1 102 ? -6.355 0.172 3.350 1.00 96.50 102 ASP A N 1
ATOM 735 C CA . ASP A 1 102 ? -7.330 -0.911 3.485 1.00 96.50 102 ASP A CA 1
ATOM 736 C C . ASP A 1 102 ? -7.305 -1.520 4.888 1.00 96.50 102 ASP A C 1
ATOM 738 O O . ASP A 1 102 ? -8.352 -1.733 5.499 1.00 96.50 102 ASP A O 1
ATOM 742 N N . LEU A 1 103 ? -6.111 -1.808 5.423 1.00 96.50 103 LEU A N 1
ATOM 743 C CA . LEU A 1 103 ? -5.988 -2.350 6.774 1.00 96.50 103 LEU A CA 1
ATOM 744 C C . LEU A 1 103 ? -6.421 -1.327 7.828 1.00 96.50 103 LEU A C 1
ATOM 746 O O . LEU A 1 103 ? -7.133 -1.695 8.758 1.00 96.50 103 LEU A O 1
ATOM 750 N N . ALA A 1 104 ? -6.021 -0.062 7.693 1.00 94.69 104 ALA A N 1
ATOM 751 C CA . ALA A 1 104 ? -6.427 0.994 8.615 1.00 94.69 104 ALA A CA 1
ATOM 752 C C . ALA A 1 104 ? -7.952 1.179 8.616 1.00 94.69 104 ALA A C 1
ATOM 754 O O . ALA A 1 104 ? -8.555 1.224 9.686 1.00 94.69 104 ALA A O 1
ATOM 755 N N . ALA A 1 105 ? -8.582 1.202 7.439 1.00 94.62 105 ALA A N 1
ATOM 756 C CA . ALA A 1 105 ? -10.031 1.283 7.293 1.00 94.62 105 ALA A CA 1
ATOM 757 C C . ALA A 1 105 ? -10.734 0.061 7.904 1.00 94.62 105 ALA A C 1
ATOM 759 O O . ALA A 1 105 ? -11.696 0.215 8.653 1.00 94.62 105 ALA A O 1
ATOM 760 N N . ALA A 1 106 ? -10.226 -1.149 7.646 1.00 95.25 106 ALA A N 1
ATOM 761 C CA . ALA A 1 106 ? -10.787 -2.381 8.200 1.00 95.25 106 ALA A CA 1
ATOM 762 C C . ALA A 1 106 ? -10.678 -2.449 9.732 1.00 95.25 106 ALA A C 1
ATOM 764 O O . ALA A 1 106 ? -11.588 -2.948 10.386 1.00 95.25 106 ALA A O 1
ATOM 765 N N . VAL A 1 107 ? -9.578 -1.947 10.300 1.00 94.62 107 VAL A N 1
ATOM 766 C CA . VAL A 1 107 ? -9.352 -1.899 11.753 1.00 94.62 107 VAL A CA 1
ATOM 767 C C . VAL A 1 107 ? -10.225 -0.834 12.421 1.00 94.62 107 VAL A C 1
ATOM 769 O O . VAL A 1 107 ? -10.753 -1.074 13.502 1.00 94.62 107 VAL A O 1
ATOM 772 N N . LEU A 1 108 ? -10.376 0.338 11.799 1.00 92.50 108 LEU A N 1
ATOM 773 C CA . LEU A 1 108 ? -11.185 1.435 12.337 1.00 92.50 108 LEU A CA 1
ATOM 774 C C . LEU A 1 108 ? -12.692 1.174 12.235 1.00 92.50 108 LEU A C 1
ATOM 776 O O . LEU A 1 108 ? -13.447 1.645 13.088 1.00 92.50 108 LEU A O 1
ATOM 780 N N . GLY A 1 109 ? -13.142 0.463 11.198 1.00 90.88 109 GLY A N 1
ATOM 781 C CA . GLY A 1 109 ? -14.566 0.271 10.934 1.00 90.88 109 GLY A CA 1
ATOM 782 C C . GLY A 1 109 ? -15.299 1.614 10.853 1.00 90.88 109 GLY A C 1
ATOM 783 O O . GLY A 1 109 ? -14.870 2.526 10.147 1.00 90.88 109 GLY A O 1
ATOM 784 N N . ASP A 1 110 ? -16.374 1.765 11.627 1.00 88.06 110 ASP A N 1
ATOM 785 C CA . ASP A 1 110 ? -17.188 2.988 11.657 1.00 88.06 110 ASP A CA 1
ATOM 786 C C . ASP A 1 110 ? -16.408 4.229 12.142 1.00 88.06 110 ASP A C 1
ATOM 788 O O . ASP A 1 110 ? -16.737 5.356 11.760 1.00 88.06 110 ASP A O 1
ATOM 792 N N . HIS A 1 111 ? -15.328 4.047 12.915 1.00 86.25 111 HIS A N 1
ATOM 793 C CA . HIS A 1 111 ? -14.464 5.150 13.359 1.00 86.25 111 HIS A CA 1
ATOM 794 C C . HIS A 1 111 ? -13.675 5.782 12.196 1.00 86.25 111 HIS A C 1
ATOM 796 O O . HIS A 1 111 ? -13.121 6.862 12.361 1.00 86.25 111 HIS A O 1
ATOM 802 N N . ALA A 1 112 ? -13.629 5.164 11.009 1.00 86.44 112 ALA A N 1
ATOM 803 C CA . ALA A 1 112 ? -12.950 5.738 9.842 1.00 86.44 112 ALA A CA 1
ATOM 804 C C . ALA A 1 112 ? -13.700 6.929 9.215 1.00 86.44 112 ALA A C 1
ATOM 806 O O . ALA A 1 112 ? -13.126 7.671 8.421 1.00 86.44 112 ALA A O 1
ATOM 807 N N . VAL A 1 113 ? -14.993 7.090 9.518 1.00 85.56 113 VAL A N 1
ATOM 808 C CA . VAL A 1 113 ? -15.862 8.119 8.910 1.00 85.56 113 VAL A CA 1
ATOM 809 C C . VAL A 1 113 ? -16.585 8.987 9.937 1.00 85.56 113 VAL A C 1
ATOM 811 O O . VAL A 1 113 ? -17.179 10.002 9.572 1.00 85.56 113 VAL A O 1
ATOM 814 N N . ILE A 1 114 ? -16.532 8.612 11.216 1.00 84.19 114 ILE A N 1
ATOM 815 C CA . ILE A 1 114 ? -17.138 9.349 12.323 1.00 84.19 114 ILE A CA 1
ATOM 816 C C . ILE A 1 114 ? -16.047 9.684 13.337 1.00 84.19 114 ILE A C 1
ATOM 818 O O . ILE A 1 114 ? -15.342 8.803 13.826 1.00 84.19 114 ILE A O 1
ATOM 822 N N . ASP A 1 115 ? -15.941 10.965 13.686 1.00 80.31 115 ASP A N 1
ATOM 823 C CA . ASP A 1 115 ? -15.068 11.409 14.767 1.00 80.31 115 ASP A CA 1
ATOM 824 C C . ASP A 1 115 ? -15.751 11.197 16.125 1.00 80.31 115 ASP A C 1
ATOM 826 O O . ASP A 1 115 ? -16.696 11.901 16.489 1.00 80.31 115 ASP A O 1
ATOM 830 N N . PHE A 1 116 ? -15.263 10.211 16.874 1.00 80.62 116 PHE A N 1
ATOM 831 C CA . PHE A 1 116 ? -15.687 9.926 18.247 1.00 80.62 116 PHE A CA 1
ATOM 832 C C . PHE A 1 116 ? -14.799 10.611 19.304 1.00 80.62 116 PHE A C 1
ATOM 834 O O . PHE A 1 116 ? -15.021 10.430 20.502 1.00 80.62 116 PHE A O 1
ATOM 841 N N . GLY A 1 117 ? -13.804 11.406 18.890 1.00 81.75 117 GLY A N 1
ATOM 842 C CA . GLY A 1 117 ? -12.815 12.026 19.777 1.00 81.75 117 GLY A CA 1
ATOM 843 C C . GLY A 1 117 ? -11.664 11.098 20.178 1.00 81.75 117 GLY A C 1
ATOM 844 O O . GLY A 1 117 ? -10.860 11.448 21.047 1.00 81.75 117 GLY A O 1
ATOM 845 N N . ASP A 1 118 ? -11.566 9.921 19.557 1.00 81.56 118 ASP A N 1
ATOM 846 C CA . ASP A 1 118 ? -10.487 8.973 19.808 1.00 81.56 118 ASP A CA 1
ATOM 847 C C . ASP A 1 118 ? -9.153 9.493 19.248 1.00 81.56 118 ASP A C 1
ATOM 849 O O . ASP A 1 118 ? -9.101 10.016 18.129 1.00 81.56 118 ASP A O 1
ATOM 853 N N . PRO A 1 119 ? -8.031 9.315 19.972 1.00 78.69 119 PRO A N 1
ATOM 854 C CA . PRO A 1 119 ? -6.731 9.756 19.487 1.00 78.69 119 PRO A CA 1
ATOM 855 C C . PRO A 1 119 ? -6.401 9.138 18.124 1.00 78.69 119 PRO A C 1
ATOM 857 O O . PRO A 1 119 ? -6.699 7.973 17.876 1.00 78.69 119 PRO A O 1
ATOM 860 N N . ASP A 1 120 ? -5.703 9.874 17.268 1.00 76.44 120 ASP A N 1
ATOM 861 C CA . ASP A 1 120 ? -5.134 9.372 16.008 1.00 76.44 120 ASP A CA 1
ATOM 862 C C . ASP A 1 120 ? -6.133 8.948 14.906 1.00 76.44 120 ASP A C 1
ATOM 864 O O . ASP A 1 120 ? -5.734 8.732 13.766 1.00 76.44 120 ASP A O 1
ATOM 868 N N . THR A 1 121 ? -7.434 8.880 15.189 1.00 80.12 121 THR A N 1
ATOM 869 C CA . THR A 1 121 ? -8.456 8.440 14.223 1.00 80.12 121 THR A CA 1
ATOM 870 C C . THR A 1 121 ? -8.585 9.387 13.025 1.00 80.12 121 THR A C 1
ATOM 872 O O . THR A 1 121 ? -8.667 8.937 11.881 1.00 80.12 121 THR A O 1
ATOM 875 N N . ILE A 1 122 ? -8.510 10.702 13.261 1.00 84.06 122 ILE A N 1
ATOM 876 C CA . ILE A 1 122 ? -8.541 11.714 12.191 1.00 84.06 122 ILE A CA 1
ATOM 877 C C . ILE A 1 122 ? -7.330 11.567 11.266 1.00 84.06 122 ILE A C 1
ATOM 879 O O . ILE A 1 122 ? -7.495 11.567 10.054 1.00 84.06 122 ILE A O 1
ATOM 883 N N . ALA A 1 123 ? -6.128 11.374 11.815 1.00 86.88 123 ALA A N 1
ATOM 884 C CA . ALA A 1 123 ? -4.915 11.243 11.007 1.00 86.88 123 ALA A CA 1
ATOM 885 C C . ALA A 1 123 ? -4.960 9.998 10.103 1.00 86.88 123 ALA A C 1
ATOM 887 O O . ALA A 1 123 ? -4.517 10.044 8.956 1.00 86.88 123 ALA A O 1
ATOM 888 N N . TRP A 1 124 ? -5.532 8.893 10.591 1.00 89.75 124 TRP A N 1
ATOM 889 C CA . TRP A 1 124 ? -5.774 7.712 9.761 1.00 89.75 124 TRP A CA 1
ATOM 890 C C . TRP A 1 124 ? -6.841 7.952 8.696 1.00 89.75 124 TRP A C 1
ATOM 892 O O . TRP A 1 124 ? -6.662 7.518 7.562 1.00 89.75 124 TRP A O 1
ATOM 902 N N . SER A 1 125 ? -7.906 8.680 9.026 1.00 90.31 125 SER A N 1
ATOM 903 C CA . SER A 1 125 ? -8.949 9.051 8.063 1.00 90.31 125 SER A CA 1
ATOM 904 C C . SER A 1 125 ? -8.387 9.944 6.949 1.00 90.31 125 SER A C 1
ATOM 906 O O . SER A 1 125 ? -8.622 9.686 5.771 1.00 90.31 125 SER A O 1
ATOM 908 N N . GLU A 1 126 ? -7.568 10.940 7.295 1.00 89.69 126 GLU A N 1
ATOM 909 C CA . GLU A 1 126 ? -6.847 11.785 6.334 1.00 89.69 126 GLU A CA 1
ATOM 910 C C . GLU A 1 126 ? -5.898 10.968 5.456 1.00 89.69 126 GLU A C 1
ATOM 912 O O . GLU A 1 126 ? -5.862 11.169 4.243 1.00 89.69 126 GLU A O 1
ATOM 917 N N . PHE A 1 127 ? -5.158 10.02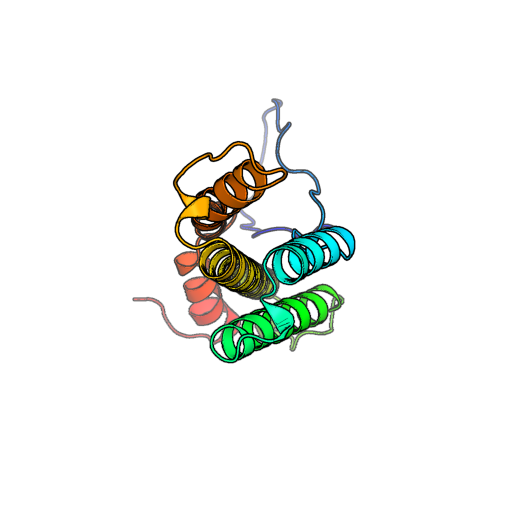0 6.041 1.00 91.12 127 PHE A N 1
ATOM 918 C CA . PHE A 1 127 ? -4.298 9.121 5.276 1.00 91.12 127 PHE A CA 1
ATOM 919 C C . PHE A 1 127 ? -5.108 8.294 4.271 1.00 91.12 127 PHE A C 1
ATOM 921 O O . PHE A 1 127 ? -4.779 8.303 3.086 1.00 91.12 127 PHE A O 1
ATOM 928 N N . ILE A 1 128 ? -6.185 7.635 4.715 1.00 92.56 128 ILE A N 1
ATOM 929 C CA . ILE A 1 128 ? -7.067 6.816 3.865 1.00 92.56 128 ILE A CA 1
ATOM 930 C C . ILE A 1 128 ? -7.612 7.647 2.697 1.00 92.56 128 ILE A C 1
ATOM 932 O O . ILE A 1 128 ? -7.552 7.216 1.547 1.00 92.56 128 ILE A O 1
ATOM 936 N N . LEU A 1 129 ? -8.099 8.858 2.976 1.00 91.69 129 LEU A N 1
ATOM 937 C CA . LEU A 1 129 ? -8.629 9.769 1.958 1.00 91.69 129 LEU A CA 1
ATOM 938 C C . LEU A 1 129 ? -7.536 10.365 1.058 1.00 91.69 129 LEU A C 1
ATOM 940 O O . LEU A 1 129 ? -7.824 10.787 -0.062 1.00 91.69 129 LEU A O 1
ATOM 944 N N . GLY A 1 130 ? -6.294 10.400 1.535 1.00 91.00 130 GLY A N 1
ATOM 945 C CA . GLY A 1 130 ? -5.135 10.880 0.796 1.00 91.00 130 GLY A CA 1
ATOM 946 C C . GLY A 1 130 ? -4.575 9.859 -0.192 1.00 91.00 130 GLY A C 1
ATOM 947 O O . GLY A 1 130 ? -4.136 10.260 -1.267 1.00 91.00 130 GLY A O 1
ATOM 948 N N . VAL A 1 131 ? -4.614 8.555 0.116 1.00 93.88 131 VAL A N 1
ATOM 949 C CA . VAL A 1 131 ? -4.017 7.502 -0.736 1.00 93.88 131 VAL A CA 1
ATOM 950 C C . VAL A 1 131 ? -4.437 7.576 -2.213 1.00 93.88 131 VAL A C 1
ATOM 952 O O . VAL A 1 131 ? -3.538 7.519 -3.056 1.00 93.88 131 VAL A O 1
ATOM 955 N N . PRO A 1 132 ? -5.714 7.813 -2.579 1.00 94.00 132 PRO A N 1
ATOM 956 C CA . PRO A 1 132 ? -6.120 7.925 -3.982 1.00 94.00 132 PRO A CA 1
ATOM 957 C C . PRO A 1 132 ? -5.321 8.949 -4.806 1.00 94.00 132 PRO A C 1
ATOM 959 O O . PRO A 1 132 ? -5.125 8.756 -6.005 1.00 94.00 132 PRO A O 1
ATOM 962 N N . VAL A 1 133 ? -4.809 10.022 -4.187 1.00 91.12 133 VAL A N 1
ATOM 963 C CA . VAL A 1 133 ? -4.017 11.047 -4.892 1.00 91.12 133 VAL A CA 1
ATOM 964 C C . VAL A 1 133 ? -2.661 10.512 -5.372 1.00 91.12 133 VAL A C 1
ATOM 966 O O . VAL A 1 133 ? -2.104 11.007 -6.356 1.00 91.12 133 VAL A O 1
ATOM 969 N N . LEU A 1 134 ? -2.132 9.482 -4.701 1.00 90.81 134 LEU A N 1
ATOM 970 C CA . LEU A 1 134 ? -0.825 8.892 -4.993 1.00 90.81 134 LEU A CA 1
ATOM 971 C C . LEU A 1 134 ? -0.807 8.135 -6.325 1.00 90.81 134 LEU A C 1
ATOM 973 O O . LEU A 1 134 ? 0.259 7.993 -6.913 1.00 90.81 134 LEU A O 1
ATOM 977 N N . HIS A 1 135 ? -1.972 7.718 -6.826 1.00 92.75 135 HIS A N 1
ATOM 978 C CA . HIS A 1 135 ? -2.124 7.079 -8.140 1.00 92.75 135 HIS A CA 1
ATOM 979 C C . HIS A 1 135 ? -2.060 8.065 -9.310 1.00 92.75 135 HIS A C 1
ATOM 981 O O . HIS A 1 135 ? -2.152 7.651 -10.464 1.00 92.75 135 HIS A O 1
ATOM 987 N N . VAL A 1 136 ? -1.962 9.369 -9.031 1.00 89.94 136 VAL A N 1
ATOM 988 C CA . VAL A 1 136 ? -1.986 10.433 -10.046 1.00 89.94 136 VAL A CA 1
ATOM 989 C C . VAL A 1 136 ? -0.761 11.336 -9.942 1.00 89.94 136 VAL A C 1
ATOM 991 O O . VAL A 1 136 ? -0.197 11.745 -10.958 1.00 89.94 136 VAL A O 1
ATOM 994 N N . VAL A 1 137 ? -0.346 11.686 -8.723 1.00 80.88 137 VAL A N 1
ATOM 995 C CA . VAL A 1 137 ? 0.720 12.671 -8.506 1.00 80.88 137 VAL A CA 1
ATOM 996 C C . VAL A 1 137 ? 2.083 12.119 -8.926 1.00 80.88 137 VAL A C 1
ATOM 998 O O . VAL A 1 137 ? 2.520 11.058 -8.492 1.00 80.88 137 VAL A O 1
ATOM 1001 N N . GLY A 1 138 ? 2.791 12.886 -9.759 1.00 73.31 138 GLY A N 1
ATOM 1002 C CA . GLY A 1 138 ? 4.126 12.560 -10.268 1.00 73.31 138 GLY A CA 1
ATOM 1003 C C . GLY A 1 138 ? 4.115 11.571 -11.435 1.00 73.31 138 GLY A C 1
ATOM 1004 O O . GLY A 1 138 ? 4.793 11.804 -12.431 1.00 73.31 138 GLY A O 1
ATOM 1005 N N . CYS A 1 139 ? 3.337 10.496 -11.342 1.00 78.06 139 CYS A N 1
ATOM 1006 C CA . CYS A 1 139 ? 3.166 9.509 -12.404 1.00 78.06 139 CYS A CA 1
ATOM 1007 C C . CYS A 1 139 ? 1.842 8.778 -12.193 1.00 78.06 139 CYS A C 1
ATOM 1009 O O . CYS A 1 139 ? 1.647 8.204 -11.124 1.00 78.06 139 CYS A O 1
ATOM 1011 N N . THR A 1 140 ? 0.954 8.782 -13.191 1.00 92.81 140 THR A N 1
ATOM 1012 C CA . THR A 1 140 ? -0.285 8.010 -13.068 1.00 92.81 140 THR A CA 1
ATOM 1013 C C . THR A 1 140 ? -0.015 6.517 -13.205 1.00 92.81 140 THR A C 1
ATOM 1015 O O . THR A 1 140 ? 0.920 6.105 -13.905 1.00 92.81 140 THR A O 1
ATOM 1018 N N . ASP A 1 141 ? -0.855 5.690 -12.588 1.00 95.38 141 ASP A N 1
ATOM 1019 C CA . ASP A 1 141 ? -0.755 4.234 -12.725 1.00 95.38 141 ASP A CA 1
ATOM 1020 C C . ASP A 1 141 ? -0.855 3.785 -14.194 1.00 95.38 141 ASP A C 1
ATOM 1022 O O . ASP A 1 141 ? -0.147 2.867 -14.622 1.00 95.38 141 ASP A O 1
ATOM 1026 N N . GLU A 1 142 ? -1.685 4.451 -15.002 1.00 94.69 142 GLU A N 1
ATOM 1027 C CA . GLU A 1 142 ? -1.811 4.172 -16.435 1.00 94.69 142 GLU A CA 1
ATOM 1028 C C . GLU A 1 142 ? -0.520 4.500 -17.183 1.00 94.69 142 GLU A C 1
ATOM 1030 O O . GLU A 1 142 ? -0.060 3.692 -17.994 1.00 94.69 142 GLU A O 1
ATOM 1035 N N . PHE A 1 143 ? 0.100 5.650 -16.894 1.00 93.12 143 PHE A N 1
ATOM 1036 C CA . PHE A 1 143 ? 1.381 6.009 -17.497 1.00 93.12 143 PHE A CA 1
ATOM 1037 C C . PHE A 1 143 ? 2.478 5.026 -17.083 1.00 93.12 143 PHE A C 1
ATOM 1039 O O . PHE A 1 143 ? 3.266 4.591 -17.927 1.00 93.12 143 PHE A O 1
ATOM 1046 N N . ALA A 1 144 ? 2.526 4.630 -15.809 1.00 93.00 144 ALA A N 1
ATOM 1047 C CA . ALA A 1 144 ? 3.500 3.661 -15.323 1.00 93.00 144 ALA A CA 1
ATOM 1048 C C . ALA A 1 144 ? 3.352 2.303 -16.027 1.00 93.00 144 ALA A C 1
ATOM 1050 O O . ALA A 1 144 ? 4.347 1.740 -16.495 1.00 93.00 144 ALA A O 1
ATOM 1051 N N . HIS A 1 145 ? 2.122 1.800 -16.173 1.00 93.88 145 HIS A N 1
ATOM 1052 C CA . HIS A 1 145 ? 1.857 0.570 -16.921 1.00 93.88 145 HIS A CA 1
ATOM 1053 C C . HIS A 1 145 ? 2.205 0.704 -18.411 1.00 93.88 145 HIS A C 1
ATOM 1055 O O . HIS A 1 145 ? 2.852 -0.190 -18.961 1.00 93.88 145 HIS A O 1
ATOM 1061 N N . ALA A 1 146 ? 1.849 1.818 -19.057 1.00 92.88 146 ALA A N 1
ATOM 1062 C CA . ALA A 1 146 ? 2.171 2.068 -20.464 1.00 92.88 146 ALA A CA 1
ATOM 1063 C C . ALA A 1 146 ? 3.688 2.158 -20.700 1.00 92.88 146 ALA A C 1
ATOM 1065 O O . ALA A 1 146 ? 4.207 1.598 -21.667 1.00 92.88 146 ALA A O 1
ATOM 1066 N N . ALA A 1 147 ? 4.422 2.806 -19.792 1.00 91.50 147 ALA A N 1
ATOM 1067 C CA . ALA A 1 147 ? 5.877 2.879 -19.835 1.00 91.50 147 ALA A CA 1
ATOM 1068 C C . ALA A 1 147 ? 6.514 1.488 -19.732 1.00 91.50 147 ALA A C 1
ATOM 1070 O O . ALA A 1 147 ? 7.396 1.171 -20.529 1.00 91.50 147 ALA A O 1
ATOM 1071 N N . ILE A 1 148 ? 6.051 0.652 -18.798 1.00 91.38 148 ILE A N 1
ATOM 1072 C CA . ILE A 1 148 ? 6.530 -0.728 -18.646 1.00 91.38 148 ILE A CA 1
ATOM 1073 C C . ILE A 1 148 ? 6.224 -1.543 -19.905 1.00 91.38 148 ILE A C 1
ATOM 1075 O O . ILE A 1 148 ? 7.116 -2.201 -20.434 1.00 91.38 148 ILE A O 1
ATOM 1079 N N . ALA A 1 149 ? 4.999 -1.468 -20.424 1.00 92.06 149 ALA A N 1
ATOM 1080 C CA . ALA A 1 149 ? 4.609 -2.209 -21.616 1.00 92.06 149 ALA A CA 1
ATOM 1081 C C . ALA A 1 149 ? 5.414 -1.776 -22.855 1.00 92.06 149 ALA A C 1
ATOM 1083 O O . ALA A 1 149 ? 5.964 -2.624 -23.556 1.00 92.06 149 ALA A O 1
ATOM 1084 N N . GLY A 1 150 ? 5.535 -0.471 -23.102 1.00 91.62 150 GLY A N 1
ATOM 1085 C CA . GLY A 1 150 ? 6.246 0.070 -24.259 1.00 91.62 150 GLY A CA 1
ATOM 1086 C C . GLY A 1 150 ? 7.765 -0.042 -24.156 1.00 91.62 150 GLY A C 1
ATOM 1087 O O . GLY A 1 150 ? 8.401 -0.654 -25.010 1.00 91.62 150 GLY A O 1
ATOM 1088 N N . ARG A 1 151 ? 8.357 0.552 -23.114 1.00 89.19 151 ARG A N 1
ATOM 1089 C CA . ARG A 1 151 ? 9.819 0.661 -22.967 1.00 89.19 151 ARG A CA 1
ATOM 1090 C C . ARG A 1 151 ? 10.452 -0.557 -22.302 1.00 89.19 151 ARG A C 1
ATOM 1092 O O . ARG A 1 151 ? 11.579 -0.880 -22.643 1.00 89.19 151 ARG A O 1
ATOM 1099 N N . GLY A 1 152 ? 9.747 -1.213 -21.381 1.00 89.88 152 GLY A N 1
ATOM 1100 C CA . GLY A 1 152 ? 10.265 -2.391 -20.677 1.00 89.88 152 GLY A CA 1
ATOM 1101 C C . GLY A 1 152 ? 10.031 -3.707 -21.422 1.00 89.88 152 GLY A C 1
ATOM 1102 O O . GLY A 1 152 ? 10.889 -4.581 -21.405 1.00 89.88 152 GLY A O 1
ATOM 1103 N N . LEU A 1 153 ? 8.875 -3.857 -22.080 1.00 89.88 153 LEU A N 1
ATOM 1104 C CA . LEU A 1 153 ? 8.484 -5.101 -22.759 1.00 89.88 153 LEU A CA 1
ATOM 1105 C C . LEU A 1 153 ? 8.476 -5.000 -24.293 1.00 89.88 153 LEU A C 1
ATOM 1107 O O . LEU A 1 153 ? 8.234 -6.003 -24.962 1.00 89.88 153 LEU A O 1
ATOM 1111 N N . GLY A 1 154 ? 8.717 -3.816 -24.867 1.00 89.00 154 GLY A N 1
ATOM 1112 C CA . GLY A 1 154 ? 8.727 -3.612 -26.321 1.00 89.00 154 GLY A CA 1
ATOM 1113 C C . GLY A 1 154 ? 7.357 -3.775 -26.990 1.00 89.00 154 GLY A C 1
ATOM 1114 O O . GLY A 1 154 ? 7.283 -3.981 -28.202 1.00 89.00 154 GLY A O 1
ATOM 1115 N N . LEU A 1 155 ? 6.264 -3.718 -26.223 1.00 89.94 155 LEU A N 1
ATOM 1116 C CA . LEU A 1 155 ? 4.908 -3.876 -26.741 1.00 89.94 155 LEU A CA 1
ATOM 1117 C C . LEU A 1 155 ? 4.431 -2.559 -27.358 1.00 89.94 155 LEU A C 1
ATOM 1119 O O . LEU A 1 155 ? 4.470 -1.508 -26.713 1.00 89.94 155 LEU A O 1
ATOM 1123 N N . SER A 1 156 ? 3.930 -2.606 -28.593 1.00 76.94 156 SER A N 1
ATOM 1124 C CA . SER A 1 156 ? 3.360 -1.414 -29.219 1.00 76.94 156 SER A CA 1
ATOM 1125 C C . SER A 1 156 ? 2.098 -0.969 -28.478 1.00 76.94 156 SER A C 1
ATOM 1127 O O . SER A 1 156 ? 1.181 -1.753 -28.237 1.00 76.94 156 SER A O 1
ATOM 1129 N N . GLN A 1 157 ? 2.056 0.311 -28.119 1.00 67.88 157 GLN A N 1
ATOM 1130 C CA . GLN A 1 157 ? 0.848 0.962 -27.622 1.00 67.88 157 GLN A CA 1
ATOM 1131 C C . GLN A 1 157 ? 0.091 1.469 -28.859 1.00 67.88 157 GLN A C 1
ATOM 1133 O O . GLN A 1 157 ? 0.671 2.204 -29.661 1.00 67.88 157 GLN A O 1
ATOM 1138 N N . ARG A 1 158 ? -1.136 0.989 -29.083 1.00 55.50 158 ARG A N 1
ATOM 1139 C CA . ARG A 1 158 ? -2.022 1.480 -30.153 1.00 55.50 158 ARG A CA 1
ATOM 1140 C C . ARG A 1 158 ? -2.797 2.701 -29.695 1.00 55.50 158 ARG A C 1
ATOM 1142 O O . ARG A 1 158 ? -3.181 2.711 -28.507 1.00 55.50 158 ARG A O 1
#

pLDDT: mean 79.56, std 22.28, range [25.77, 97.38]

Secondary structure (DSSP, 8-state):
--------------------S-S----S--HHHHHHHHHHHHHTTGGG-TTTHHHHHHHHHHHHHHHHHHTPPTTSS-TTTGGGHHHHHHHHHHHHHHHHHHHHHHHHGGGGTS--S-TTHHHHHHHHHHGGGGGTSSS-HHHHHHHIIIIIT-PPP-